Protein AF-A0A2K2CIY9-F1 (afdb_monomer_lite)

InterPro domains:
  IPR001648 Small ribosomal subunit protein bS18 [MF_00270] (1-62)
  IPR001648 Small ribosomal subunit protein bS18 [PF01084] (8-57)
  IPR001648 Small ribosomal subunit protein bS18 [PR00974] (17-27)
  IPR001648 Small ribosomal subunit protein bS18 [PR00974] (27-34)
  IPR001648 Small ribosomal subunit protein bS18 [PR00974] (35-49)
  IPR001648 Small ribosomal subunit protein bS18 [PR00974] (49-59)
  IPR001648 Small ribosomal subunit protein bS18 [PTHR13479] (9-72)
  IPR001648 Small ribosomal subunit protein bS18 [TIGR00165] (8-59)
  IPR018275 Small ribosomal subunit protein bS18, conserved site [PS00057] (10-33)
  IPR036870 Small ribosomal subunit protein bS18 superfamily [G3DSA:4.10.640.10] (3-67)
  IPR036870 Small ribosomal subunit protein bS18 superfamily [SSF46911] (8-61)

Structure (mmCIF, N/CA/C/O backbone):
data_AF-A0A2K2CIY9-F1
#
_entry.id   AF-A0A2K2CIY9-F1
#
loop_
_atom_site.group_PDB
_atom_site.id
_atom_site.type_symbol
_atom_site.label_atom_id
_atom_site.label_alt_id
_atom_site.label_comp_id
_atom_site.label_asym_id
_atom_site.label_entity_id
_atom_site.label_seq_id
_atom_site.pdbx_PDB_ins_code
_atom_site.Cartn_x
_atom_site.Cartn_y
_atom_site.Cartn_z
_atom_site.occupancy
_atom_site.B_iso_or_equiv
_atom_site.auth_seq_id
_atom_site.auth_comp_id
_atom_site.auth_asym_id
_atom_site.auth_atom_id
_atom_site.pdbx_PDB_model_num
ATOM 1 N N . ARG A 1 1 ? 14.175 2.327 2.720 1.00 65.75 1 ARG A N 1
ATOM 2 C CA . ARG A 1 1 ? 13.095 2.685 1.760 1.00 65.75 1 ARG A CA 1
ATOM 3 C C . ARG A 1 1 ? 12.953 1.541 0.766 1.00 65.75 1 ARG A C 1
ATOM 5 O O . ARG A 1 1 ? 13.970 1.201 0.169 1.00 65.75 1 ARG A O 1
ATOM 12 N N . PRO A 1 2 ? 11.768 0.936 0.618 1.00 76.81 2 PRO A N 1
ATOM 13 C CA . PRO A 1 2 ? 11.583 -0.208 -0.268 1.00 76.81 2 PRO A CA 1
ATOM 14 C C . PRO A 1 2 ? 11.758 0.202 -1.734 1.00 76.81 2 PRO A C 1
ATOM 16 O O . PRO A 1 2 ? 11.223 1.222 -2.163 1.00 76.81 2 PRO A O 1
ATOM 19 N N . ARG A 1 3 ? 12.534 -0.581 -2.486 1.00 81.31 3 ARG A N 1
ATOM 20 C CA . ARG A 1 3 ? 12.711 -0.450 -3.938 1.00 81.31 3 ARG A CA 1
ATOM 21 C C . ARG A 1 3 ? 12.189 -1.724 -4.594 1.00 81.31 3 ARG A C 1
ATOM 23 O O . ARG A 1 3 ? 12.280 -2.786 -3.989 1.00 81.31 3 ARG A O 1
ATOM 30 N N . ILE A 1 4 ? 11.632 -1.586 -5.793 1.00 86.19 4 ILE A N 1
ATOM 31 C CA . ILE A 1 4 ? 11.125 -2.703 -6.597 1.00 86.19 4 ILE A CA 1
ATOM 32 C C . ILE A 1 4 ? 12.106 -2.900 -7.742 1.00 86.19 4 ILE A C 1
ATOM 34 O O . ILE A 1 4 ? 12.314 -1.972 -8.530 1.00 86.19 4 ILE A O 1
ATOM 38 N N . GLY A 1 5 ? 12.732 -4.070 -7.792 1.00 85.88 5 GLY A N 1
ATOM 39 C CA . GLY A 1 5 ? 13.624 -4.468 -8.870 1.00 85.88 5 GLY A CA 1
ATOM 40 C C . GLY A 1 5 ? 12.859 -4.927 -10.120 1.00 85.88 5 GLY A C 1
ATOM 41 O O . GLY A 1 5 ? 11.668 -5.224 -10.049 1.00 85.88 5 GLY A O 1
ATOM 42 N N . PRO A 1 6 ? 13.530 -5.022 -11.278 1.00 77.88 6 PRO A N 1
ATOM 43 C CA . PRO A 1 6 ? 12.919 -5.491 -12.526 1.00 77.88 6 PRO A CA 1
ATOM 44 C C . PRO A 1 6 ? 12.438 -6.956 -12.479 1.00 77.88 6 PRO A C 1
ATOM 46 O O . PRO A 1 6 ? 11.584 -7.327 -13.276 1.00 77.88 6 PRO A O 1
ATOM 49 N N . GLY A 1 7 ? 12.938 -7.770 -11.541 1.00 83.19 7 GLY A N 1
ATOM 50 C CA . GLY A 1 7 ? 12.479 -9.148 -11.308 1.00 83.19 7 GLY A CA 1
ATOM 51 C C . GLY A 1 7 ? 11.370 -9.288 -10.259 1.00 83.19 7 GLY A C 1
ATOM 52 O O . GLY A 1 7 ? 10.846 -10.382 -10.060 1.00 83.19 7 GLY A O 1
ATOM 53 N N . ASP A 1 8 ? 10.995 -8.202 -9.581 1.00 86.81 8 ASP A N 1
ATOM 54 C CA . ASP A 1 8 ? 9.990 -8.256 -8.525 1.00 86.81 8 ASP A CA 1
ATOM 55 C C . ASP A 1 8 ? 8.580 -8.258 -9.121 1.00 86.81 8 ASP A C 1
ATOM 57 O O . ASP A 1 8 ? 8.102 -7.267 -9.683 1.00 86.81 8 ASP A O 1
ATOM 61 N N . ARG A 1 9 ? 7.871 -9.376 -8.952 1.00 87.94 9 ARG A N 1
ATOM 62 C CA . ARG A 1 9 ? 6.482 -9.504 -9.397 1.00 87.94 9 ARG A CA 1
ATOM 63 C C . ARG A 1 9 ? 5.534 -8.848 -8.387 1.00 87.94 9 ARG A C 1
ATOM 65 O O . ARG A 1 9 ? 5.445 -9.276 -7.232 1.00 87.94 9 ARG A O 1
ATOM 72 N N . ILE A 1 10 ? 4.834 -7.799 -8.823 1.00 91.81 10 ILE A N 1
ATOM 73 C CA . ILE A 1 10 ? 3.862 -7.053 -8.010 1.00 91.81 10 ILE A CA 1
ATOM 74 C C . ILE A 1 10 ? 2.492 -7.741 -8.101 1.00 91.81 10 ILE A C 1
ATOM 76 O O . ILE A 1 10 ? 1.640 -7.332 -8.886 1.00 91.81 10 ILE A O 1
ATOM 80 N N . ASP A 1 11 ? 2.291 -8.763 -7.270 1.00 93.56 11 ASP A N 1
ATOM 81 C CA . ASP A 1 11 ? 1.044 -9.531 -7.169 1.00 93.56 11 ASP A CA 1
ATOM 82 C C . ASP A 1 11 ? 0.518 -9.532 -5.728 1.00 93.56 11 ASP A C 1
ATOM 84 O O . ASP A 1 11 ? 1.302 -9.510 -4.778 1.00 93.56 11 ASP A O 1
ATOM 88 N N . TYR A 1 12 ? -0.800 -9.688 -5.555 1.00 94.81 12 TYR A N 1
ATOM 89 C CA . TYR A 1 12 ? -1.460 -9.832 -4.245 1.00 94.81 12 TYR A CA 1
ATOM 90 C C . TYR A 1 12 ? -0.971 -11.035 -3.424 1.00 94.81 12 TYR A C 1
ATOM 92 O O . TYR A 1 12 ? -1.208 -11.098 -2.226 1.00 94.81 12 TYR A O 1
ATOM 100 N N . ARG A 1 13 ? -0.292 -11.994 -4.060 1.00 92.81 13 ARG A N 1
ATOM 101 C CA . ARG A 1 13 ? 0.289 -13.179 -3.413 1.00 92.81 13 ARG A CA 1
ATOM 102 C C . ARG A 1 13 ? 1.614 -12.871 -2.711 1.00 92.81 13 ARG A C 1
ATOM 104 O O . ARG A 1 13 ? 2.000 -13.572 -1.783 1.00 92.81 13 ARG A O 1
ATOM 111 N N . ASN A 1 14 ? 2.320 -11.822 -3.137 1.00 93.38 14 ASN A N 1
ATOM 112 C CA . ASN A 1 14 ? 3.627 -11.472 -2.590 1.00 93.38 14 ASN A CA 1
ATOM 113 C C . ASN A 1 14 ? 3.483 -10.540 -1.374 1.00 93.38 14 ASN A C 1
ATOM 115 O O . ASN A 1 14 ? 3.677 -9.324 -1.462 1.00 93.38 14 ASN A O 1
ATOM 119 N N . MET A 1 15 ? 3.144 -11.124 -0.223 1.00 92.06 15 MET A N 1
ATOM 120 C CA . MET A 1 15 ? 2.931 -10.383 1.028 1.00 92.06 15 MET A CA 1
ATOM 121 C C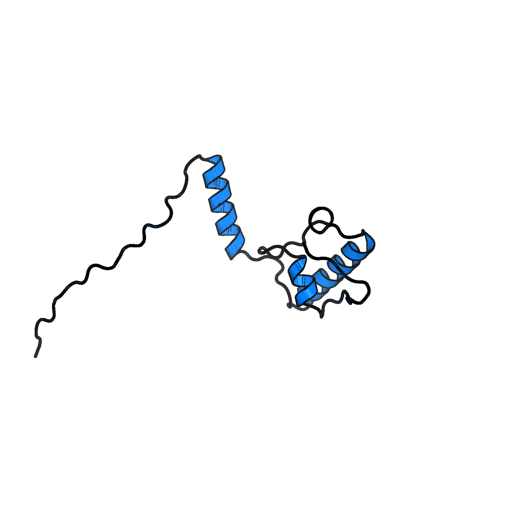 . MET A 1 15 ? 4.181 -9.654 1.516 1.00 92.06 15 MET A C 1
ATOM 123 O O . MET A 1 15 ? 4.081 -8.516 1.968 1.00 92.06 15 MET A O 1
ATOM 127 N N . SER A 1 16 ? 5.365 -10.248 1.352 1.00 91.12 16 SER A N 1
ATOM 128 C CA . SER A 1 16 ? 6.634 -9.606 1.723 1.00 91.12 16 SER A CA 1
ATOM 129 C C . SER A 1 16 ? 6.845 -8.289 0.970 1.00 91.12 16 SER A C 1
ATOM 131 O O . SER A 1 16 ? 7.248 -7.273 1.541 1.00 91.12 16 SER A O 1
ATOM 133 N N . LEU A 1 17 ? 6.516 -8.256 -0.324 1.00 92.75 17 LEU A N 1
ATOM 134 C CA . LEU A 1 17 ? 6.581 -7.027 -1.105 1.00 92.75 17 LEU A CA 1
ATOM 135 C C . LEU A 1 17 ? 5.516 -6.025 -0.681 1.00 92.75 17 LEU A C 1
ATOM 137 O O . LEU A 1 17 ? 5.851 -4.871 -0.429 1.00 92.75 17 LEU A O 1
ATOM 141 N N . ILE A 1 18 ? 4.269 -6.461 -0.558 1.00 93.56 18 ILE A N 1
ATOM 142 C CA . ILE A 1 18 ? 3.146 -5.570 -0.276 1.00 93.56 18 ILE A CA 1
ATOM 143 C C . ILE A 1 18 ? 3.235 -4.939 1.121 1.00 93.56 18 ILE A C 1
ATOM 145 O O . ILE A 1 18 ? 2.999 -3.735 1.256 1.00 93.56 18 ILE A O 1
ATOM 149 N N . ASN A 1 19 ? 3.646 -5.704 2.136 1.00 92.81 19 ASN A N 1
ATOM 150 C CA . ASN A 1 19 ? 3.754 -5.231 3.518 1.00 92.81 19 ASN A CA 1
ATOM 151 C C . ASN A 1 19 ? 4.720 -4.050 3.674 1.00 92.81 19 ASN A C 1
ATOM 153 O O . ASN A 1 19 ? 4.549 -3.212 4.552 1.00 92.81 19 ASN A O 1
ATOM 157 N N . ARG A 1 20 ? 5.705 -3.923 2.779 1.00 93.00 20 ARG A N 1
ATOM 158 C CA . ARG A 1 20 ? 6.650 -2.797 2.783 1.00 93.00 20 ARG A CA 1
ATOM 159 C C . ARG A 1 20 ? 6.020 -1.470 2.342 1.00 93.00 20 ARG A C 1
ATOM 161 O O . ARG A 1 20 ? 6.604 -0.418 2.589 1.00 93.00 20 ARG A O 1
ATOM 168 N N . PHE A 1 21 ? 4.863 -1.504 1.677 1.00 94.38 21 PHE A N 1
ATOM 169 C CA . PHE A 1 21 ? 4.184 -0.328 1.116 1.00 94.38 21 PHE A CA 1
ATOM 170 C C . PHE A 1 21 ? 2.902 0.062 1.864 1.00 94.38 21 PHE A C 1
ATOM 172 O O . PHE A 1 21 ? 2.198 0.986 1.438 1.00 94.38 21 PHE A O 1
ATOM 179 N N . ILE A 1 22 ? 2.607 -0.609 2.976 1.00 94.25 22 ILE A N 1
ATOM 180 C CA . ILE A 1 22 ? 1.529 -0.254 3.897 1.00 94.25 22 ILE A CA 1
ATOM 181 C C . ILE A 1 22 ? 2.112 0.323 5.186 1.00 94.25 22 ILE A C 1
ATOM 183 O O . ILE A 1 22 ? 3.250 0.050 5.559 1.00 94.25 22 ILE A O 1
ATOM 187 N N . SER A 1 23 ? 1.334 1.162 5.851 1.00 91.94 23 SER A N 1
ATOM 188 C CA . SER A 1 23 ? 1.641 1.631 7.192 1.00 91.94 23 SER A CA 1
ATOM 189 C C . SER A 1 23 ? 1.244 0.581 8.230 1.00 91.94 23 SER A C 1
ATOM 191 O O . SER A 1 23 ? 0.464 -0.328 7.951 1.00 91.94 23 SER A O 1
ATOM 193 N N . GLU A 1 24 ? 1.713 0.753 9.461 1.00 88.38 24 GLU A N 1
ATOM 194 C CA . GLU A 1 24 ? 1.347 -0.098 10.599 1.00 88.38 24 GLU A CA 1
ATOM 195 C C . GLU A 1 24 ? -0.167 -0.079 10.904 1.00 88.38 24 GLU A C 1
ATOM 197 O O . GLU A 1 24 ? -0.746 -1.057 11.378 1.00 88.38 24 GLU A O 1
ATOM 202 N N . GLN A 1 25 ? -0.852 1.016 10.559 1.00 88.75 25 GLN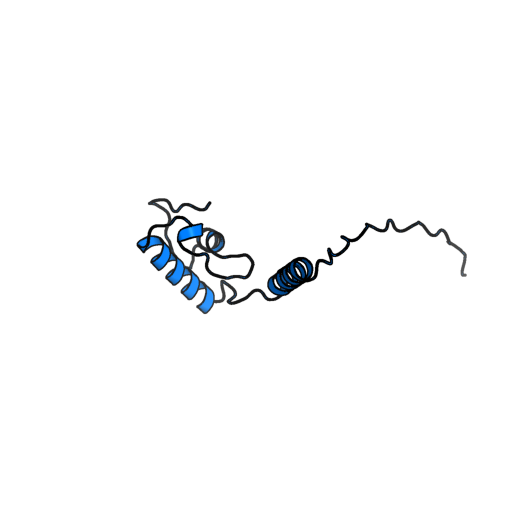 A N 1
ATOM 203 C CA . GLN A 1 25 ? -2.313 1.132 10.649 1.00 88.75 25 GLN A CA 1
ATOM 204 C C . GLN A 1 25 ? -3.048 0.383 9.519 1.00 88.75 25 GLN A C 1
ATOM 206 O O . GLN A 1 25 ? -4.277 0.384 9.472 1.00 88.75 25 GLN A O 1
ATOM 211 N N . GLY A 1 26 ? -2.307 -0.202 8.576 1.00 89.88 26 GLY A N 1
ATOM 212 C CA . GLY A 1 26 ? -2.836 -0.851 7.384 1.00 89.88 26 GLY A CA 1
ATOM 213 C C . GLY A 1 26 ? -3.159 0.114 6.243 1.00 89.88 26 GLY A C 1
ATOM 214 O O . GLY A 1 26 ? -3.759 -0.312 5.261 1.00 89.88 26 GLY A O 1
ATOM 215 N N . LYS A 1 27 ? -2.785 1.403 6.312 1.00 92.19 27 LYS A N 1
ATOM 216 C CA . LYS A 1 27 ? -3.057 2.395 5.247 1.00 92.19 27 LYS A CA 1
ATOM 217 C C . LYS A 1 27 ? -2.023 2.286 4.122 1.00 92.19 27 LYS A C 1
ATOM 219 O O . LYS A 1 27 ? -0.860 1.996 4.367 1.00 92.19 27 LYS A O 1
ATOM 224 N N . ILE A 1 28 ? -2.425 2.551 2.878 1.00 95.38 28 ILE A N 1
ATOM 225 C CA . ILE A 1 28 ? -1.495 2.526 1.735 1.00 95.38 28 ILE A CA 1
ATOM 226 C C . ILE A 1 28 ? -0.597 3.764 1.789 1.00 95.38 28 ILE A C 1
ATOM 228 O O . ILE A 1 28 ? -1.098 4.890 1.835 1.00 95.38 28 ILE A O 1
ATOM 232 N N . LEU A 1 29 ? 0.723 3.570 1.751 1.00 94.62 29 LEU A N 1
ATOM 233 C CA . LEU A 1 29 ? 1.677 4.676 1.732 1.00 94.62 29 LEU A CA 1
ATOM 234 C C . LEU A 1 29 ? 1.654 5.404 0.382 1.00 94.62 29 LEU A C 1
ATOM 236 O O . LEU A 1 29 ? 1.517 4.804 -0.690 1.00 94.62 29 LEU A O 1
ATOM 240 N N . SER A 1 30 ? 1.819 6.727 0.430 1.00 95.56 30 SER A N 1
ATOM 241 C CA . SER A 1 30 ? 1.810 7.552 -0.775 1.00 95.56 30 SER A CA 1
ATOM 242 C C . SER A 1 30 ? 3.059 7.329 -1.634 1.00 95.56 30 SER A C 1
ATOM 244 O O . SER A 1 30 ? 4.155 7.037 -1.144 1.00 95.56 30 SER A O 1
ATOM 246 N N . ARG A 1 31 ? 2.923 7.575 -2.942 1.00 94.94 31 ARG A N 1
ATOM 247 C CA . ARG A 1 31 ? 4.031 7.472 -3.905 1.00 94.94 31 ARG A CA 1
ATOM 248 C C . ARG A 1 31 ? 5.250 8.314 -3.512 1.00 94.94 31 ARG A C 1
ATOM 250 O O . ARG A 1 31 ? 6.377 7.893 -3.751 1.00 94.94 31 ARG A O 1
ATOM 257 N N . ARG A 1 32 ? 5.039 9.497 -2.915 1.00 93.31 32 ARG A N 1
ATOM 258 C CA . ARG A 1 32 ? 6.120 10.425 -2.519 1.00 93.31 32 ARG A CA 1
ATOM 259 C C . ARG A 1 32 ? 7.009 9.828 -1.423 1.00 93.31 32 ARG A C 1
ATOM 261 O O . ARG A 1 32 ? 8.223 10.017 -1.445 1.00 93.31 32 ARG A O 1
ATOM 268 N N . ILE A 1 33 ? 6.407 9.074 -0.502 1.00 92.44 33 ILE A N 1
ATOM 269 C CA . ILE A 1 33 ? 7.112 8.386 0.585 1.00 92.44 33 ILE A CA 1
ATOM 270 C C . ILE A 1 33 ? 7.910 7.209 0.012 1.00 92.44 33 ILE A C 1
ATOM 272 O O . ILE A 1 33 ? 9.123 7.110 0.229 1.00 92.44 33 ILE A O 1
ATOM 276 N N . ASN A 1 34 ? 7.241 6.384 -0.798 1.00 90.88 34 ASN A N 1
ATOM 277 C CA . ASN A 1 34 ? 7.811 5.162 -1.367 1.00 90.88 34 ASN A CA 1
ATOM 278 C C . ASN A 1 34 ? 8.837 5.422 -2.485 1.00 90.88 34 ASN A C 1
ATOM 280 O O . ASN A 1 34 ? 9.654 4.553 -2.765 1.00 90.88 34 ASN A O 1
ATOM 284 N N . ARG A 1 35 ? 8.825 6.613 -3.106 1.00 90.94 35 ARG A N 1
ATOM 285 C CA . ARG A 1 35 ? 9.662 6.991 -4.266 1.00 90.94 35 ARG A CA 1
ATOM 286 C C . ARG A 1 35 ? 9.561 6.000 -5.430 1.00 90.94 35 ARG A C 1
ATOM 288 O O . ARG A 1 35 ? 10.558 5.610 -6.026 1.00 90.94 35 ARG A O 1
ATOM 295 N N . LEU A 1 36 ? 8.329 5.619 -5.752 1.00 92.50 36 LEU A N 1
ATOM 296 C CA . LEU A 1 36 ? 8.016 4.733 -6.869 1.00 92.50 36 LEU A CA 1
ATOM 297 C C . LEU A 1 36 ? 7.619 5.515 -8.121 1.00 92.50 36 LEU A C 1
ATOM 299 O O . LEU A 1 36 ? 7.136 6.654 -8.047 1.00 92.50 36 LEU A O 1
ATOM 303 N N . THR A 1 37 ? 7.744 4.861 -9.275 1.00 93.75 37 THR A N 1
ATOM 304 C CA . THR A 1 37 ? 7.120 5.348 -10.510 1.00 93.75 37 THR A CA 1
ATOM 305 C C . THR A 1 37 ? 5.593 5.297 -10.393 1.00 93.75 37 THR A C 1
ATOM 307 O O . THR A 1 37 ? 5.025 4.558 -9.581 1.00 93.75 37 THR A O 1
ATOM 310 N N . LEU A 1 38 ? 4.889 6.080 -11.215 1.00 94.88 38 LEU A N 1
ATOM 311 C CA . LEU A 1 38 ? 3.423 6.082 -11.214 1.00 94.88 38 LEU A CA 1
ATOM 312 C C . LEU A 1 38 ? 2.850 4.703 -11.580 1.00 94.88 38 LEU A C 1
ATOM 314 O O . LEU A 1 38 ? 1.891 4.255 -10.952 1.00 94.88 38 LEU A O 1
ATOM 318 N N . LYS A 1 39 ? 3.468 4.015 -12.550 1.00 93.69 39 LYS A N 1
ATOM 319 C CA . LYS A 1 39 ? 3.077 2.665 -12.980 1.00 93.69 39 LYS A CA 1
ATOM 320 C C . LYS A 1 39 ? 3.198 1.662 -11.832 1.00 93.69 39 LYS A C 1
ATOM 322 O O . LYS A 1 39 ? 2.230 0.975 -11.527 1.00 93.69 39 LYS A O 1
ATOM 327 N N . GLN A 1 40 ? 4.339 1.643 -11.142 1.00 94.12 40 GLN A N 1
ATOM 328 C CA . GLN A 1 40 ? 4.554 0.766 -9.986 1.00 94.12 40 GLN A CA 1
ATOM 329 C C . GLN A 1 40 ? 3.553 1.040 -8.859 1.00 94.12 40 GLN A C 1
ATOM 331 O O . GLN A 1 40 ? 2.967 0.104 -8.324 1.00 94.12 40 GLN A O 1
ATOM 336 N N . GLN A 1 41 ? 3.291 2.312 -8.533 1.00 95.88 41 GLN A N 1
ATOM 337 C CA . GLN A 1 41 ? 2.315 2.655 -7.496 1.00 95.88 41 GLN A CA 1
ATOM 338 C C . GLN A 1 41 ? 0.902 2.158 -7.845 1.00 95.88 41 GLN A C 1
ATOM 340 O O . GLN A 1 41 ? 0.199 1.663 -6.962 1.00 95.88 41 GLN A O 1
ATOM 345 N N . ARG A 1 42 ? 0.473 2.281 -9.112 1.00 96.12 42 ARG A N 1
ATOM 346 C CA . ARG A 1 42 ? -0.832 1.771 -9.571 1.00 96.12 42 ARG A CA 1
ATOM 347 C C . ARG A 1 42 ? -0.930 0.256 -9.391 1.00 96.12 42 ARG A C 1
ATOM 349 O O . ARG A 1 42 ? -1.914 -0.212 -8.826 1.00 96.12 42 ARG A O 1
ATOM 356 N N . LEU A 1 43 ? 0.111 -0.479 -9.789 1.00 95.38 43 LEU A N 1
ATOM 357 C CA . LEU A 1 43 ? 0.174 -1.936 -9.635 1.00 95.38 43 LEU A CA 1
ATOM 358 C C . LEU A 1 43 ? 0.127 -2.357 -8.161 1.00 95.38 43 LEU A C 1
ATOM 360 O O . LEU A 1 43 ? -0.674 -3.210 -7.794 1.00 95.38 43 LEU A O 1
ATOM 364 N N . ILE A 1 44 ? 0.898 -1.699 -7.291 1.00 95.62 44 ILE A N 1
ATOM 365 C CA . ILE A 1 44 ? 0.880 -1.976 -5.844 1.00 95.62 44 ILE A CA 1
ATOM 366 C C . ILE A 1 44 ? -0.489 -1.693 -5.240 1.00 95.62 44 ILE A C 1
ATOM 368 O O . ILE A 1 44 ? -0.986 -2.473 -4.436 1.00 95.62 44 ILE A O 1
ATOM 372 N N . THR A 1 45 ? -1.113 -0.581 -5.627 1.00 96.62 45 THR A N 1
ATOM 373 C CA . THR A 1 45 ? -2.434 -0.213 -5.107 1.00 96.62 45 THR A CA 1
ATOM 374 C C . THR A 1 45 ? -3.476 -1.260 -5.495 1.00 96.62 45 THR A C 1
ATOM 376 O O . THR A 1 45 ? -4.315 -1.612 -4.669 1.00 96.62 45 THR A O 1
ATOM 379 N N . LEU A 1 46 ? -3.414 -1.781 -6.725 1.00 97.12 46 LEU A N 1
ATOM 380 C CA . LEU A 1 46 ? -4.285 -2.863 -7.177 1.00 97.12 46 LEU A CA 1
ATOM 381 C C . LEU A 1 46 ? -4.034 -4.153 -6.382 1.00 97.12 46 LEU A C 1
ATOM 383 O O . LEU A 1 46 ? -4.980 -4.724 -5.844 1.00 97.12 46 LEU A O 1
ATOM 387 N N . ALA A 1 47 ? -2.770 -4.550 -6.233 1.00 96.69 47 ALA A N 1
ATOM 388 C CA . ALA A 1 47 ? -2.383 -5.750 -5.499 1.00 96.69 47 ALA A CA 1
ATOM 389 C C . ALA A 1 47 ? -2.787 -5.691 -4.012 1.00 96.69 47 ALA A C 1
ATOM 391 O O . ALA A 1 47 ? -3.313 -6.664 -3.478 1.00 96.69 47 ALA A O 1
ATOM 392 N N . ILE A 1 48 ? -2.628 -4.536 -3.350 1.00 96.38 48 ILE A N 1
ATOM 393 C CA . ILE A 1 48 ? -3.091 -4.324 -1.967 1.00 96.38 48 ILE A CA 1
ATOM 394 C C . ILE A 1 48 ? -4.612 -4.445 -1.871 1.00 96.38 48 ILE A C 1
ATOM 396 O O . ILE A 1 48 ? -5.124 -5.065 -0.942 1.00 96.38 48 ILE A O 1
ATOM 400 N N . LYS A 1 49 ? -5.354 -3.843 -2.807 1.00 96.69 49 LYS A N 1
ATOM 401 C CA . LYS A 1 49 ? -6.821 -3.915 -2.801 1.00 96.69 49 LYS A CA 1
ATOM 402 C C . LYS A 1 49 ? -7.308 -5.353 -2.965 1.00 96.69 49 LYS A C 1
ATOM 404 O O . LYS A 1 49 ? -8.180 -5.771 -2.214 1.00 96.69 49 LYS A O 1
ATOM 409 N N . GLN A 1 50 ? -6.707 -6.111 -3.879 1.00 97.00 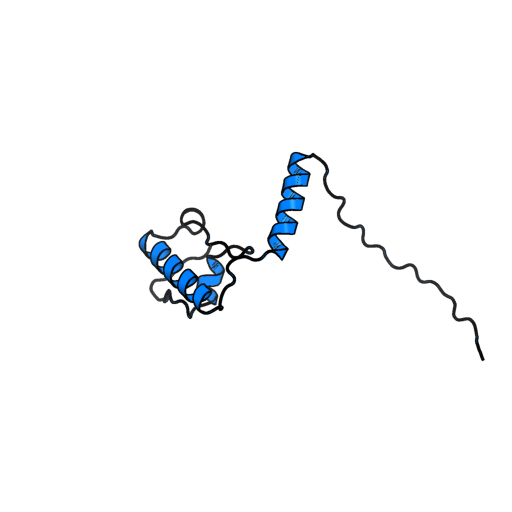50 GLN A N 1
ATOM 410 C CA . GLN A 1 50 ? -6.984 -7.539 -4.046 1.00 97.00 50 GLN A CA 1
ATOM 411 C C . GLN A 1 50 ? -6.676 -8.324 -2.765 1.00 97.00 50 GLN A C 1
ATOM 413 O O . GLN A 1 50 ? -7.528 -9.064 -2.287 1.00 97.00 50 GLN A O 1
ATOM 418 N N . ALA A 1 51 ? -5.507 -8.102 -2.157 1.00 96.56 51 ALA A N 1
ATOM 419 C CA . ALA A 1 51 ? -5.123 -8.758 -0.908 1.00 96.56 51 ALA A CA 1
ATOM 420 C C . ALA A 1 51 ? -6.094 -8.464 0.251 1.00 96.56 51 ALA A C 1
ATOM 422 O O . ALA A 1 51 ? -6.365 -9.347 1.056 1.00 96.56 51 ALA A O 1
ATOM 423 N N . ARG A 1 52 ? -6.658 -7.252 0.321 1.00 95.88 52 ARG A N 1
ATOM 424 C CA . ARG A 1 52 ? -7.681 -6.897 1.319 1.00 95.88 52 ARG A CA 1
ATOM 425 C C . ARG A 1 52 ? -9.019 -7.593 1.085 1.00 95.88 52 ARG A C 1
ATOM 427 O O . ARG A 1 52 ? -9.641 -8.025 2.044 1.00 95.88 52 ARG A O 1
ATOM 434 N N . ILE A 1 53 ? -9.455 -7.709 -0.171 1.00 96.81 53 ILE A N 1
ATOM 435 C CA . ILE A 1 53 ? -10.689 -8.435 -0.523 1.00 96.81 53 ILE A CA 1
ATOM 436 C C . ILE A 1 53 ? -10.555 -9.920 -0.164 1.00 96.81 53 ILE A C 1
ATOM 438 O O . ILE A 1 53 ? -11.500 -10.522 0.326 1.00 96.81 53 ILE A O 1
ATOM 442 N N . LEU A 1 54 ? -9.364 -10.488 -0.363 1.00 95.81 54 LEU A N 1
ATOM 443 C CA . LEU A 1 54 ? -9.036 -11.872 -0.012 1.00 95.81 54 LEU A CA 1
ATOM 444 C C . LEU A 1 54 ? -8.677 -12.066 1.472 1.00 95.81 54 LEU A C 1
ATOM 446 O O . LEU A 1 54 ? -8.189 -13.128 1.845 1.00 95.81 54 LEU A O 1
ATOM 450 N N . SER A 1 55 ? -8.876 -11.050 2.316 1.00 92.88 55 SER A N 1
ATOM 451 C CA . SER A 1 55 ? -8.592 -11.088 3.758 1.00 92.88 55 SER A CA 1
ATOM 452 C C . SER A 1 55 ? -7.129 -11.355 4.145 1.00 92.88 55 SER A C 1
ATOM 454 O O . SER A 1 55 ? -6.845 -11.634 5.307 1.00 92.88 55 SER A O 1
ATOM 456 N N . PHE A 1 56 ? -6.172 -11.212 3.222 1.00 93.00 56 PHE A N 1
ATOM 457 C CA . PHE A 1 56 ? -4.741 -11.281 3.546 1.00 93.00 56 PHE A CA 1
ATOM 458 C C . PHE A 1 56 ? -4.243 -10.035 4.283 1.00 93.00 56 PHE A C 1
ATOM 460 O O . PHE A 1 56 ? -3.250 -10.096 5.004 1.00 93.00 56 PHE A O 1
ATOM 467 N N . LEU A 1 57 ? -4.912 -8.895 4.088 1.00 91.88 57 LEU A N 1
ATOM 468 C CA . LEU A 1 57 ? -4.572 -7.631 4.734 1.00 91.88 57 LEU A CA 1
ATOM 469 C C . LEU A 1 57 ? -5.799 -6.975 5.365 1.00 91.88 57 LEU A C 1
ATOM 471 O O . LEU A 1 57 ? -6.848 -6.905 4.723 1.00 91.88 57 LEU A O 1
ATOM 475 N N . PRO A 1 58 ? -5.660 -6.397 6.569 1.00 91.56 58 PRO A N 1
ATOM 476 C CA . PRO A 1 58 ? -6.736 -5.649 7.196 1.00 91.56 58 PRO A CA 1
ATOM 477 C C . PRO A 1 58 ? -6.971 -4.305 6.490 1.00 91.56 58 PRO A C 1
ATOM 479 O O . PRO A 1 58 ? -6.058 -3.671 5.947 1.00 91.56 58 PRO A O 1
ATOM 482 N N . PHE A 1 59 ? -8.219 -3.832 6.530 1.00 90.25 59 PHE A N 1
ATOM 483 C CA . PHE A 1 59 ? -8.580 -2.494 6.050 1.00 90.25 59 PHE A CA 1
ATOM 484 C C . PHE A 1 59 ? -8.133 -1.388 7.017 1.00 90.25 59 PHE A C 1
ATOM 486 O O . PHE A 1 59 ? -7.748 -0.304 6.570 1.00 90.25 59 PHE A O 1
ATOM 493 N N . ARG A 1 60 ? -8.177 -1.665 8.327 1.00 85.12 60 ARG A N 1
ATOM 494 C CA . ARG A 1 60 ? -7.785 -0.760 9.416 1.00 85.12 60 ARG A CA 1
ATOM 495 C C . ARG A 1 60 ? -7.305 -1.564 10.620 1.00 85.12 60 ARG A C 1
ATOM 497 O O . ARG A 1 60 ? -7.973 -2.513 11.017 1.00 85.12 60 ARG A O 1
ATOM 504 N N . ASN A 1 61 ? -6.201 -1.131 11.223 1.00 84.19 61 ASN A N 1
ATOM 505 C CA . ASN A 1 61 ? -5.715 -1.656 12.500 1.00 84.19 61 ASN A CA 1
ATOM 506 C C . ASN A 1 61 ? -6.041 -0.661 13.620 1.00 84.19 61 ASN A C 1
ATOM 508 O O . ASN A 1 61 ? -5.322 0.320 13.810 1.00 84.19 61 ASN A O 1
ATOM 512 N N . TYR A 1 62 ? -7.133 -0.906 14.346 1.00 77.50 62 TYR A N 1
ATOM 513 C CA . TYR A 1 62 ? -7.663 0.010 15.366 1.00 77.50 62 TYR A CA 1
ATOM 514 C C . TYR A 1 62 ? -6.783 0.127 16.621 1.00 77.50 62 TYR A C 1
ATOM 516 O O . TYR A 1 62 ? -6.736 1.192 17.234 1.00 77.50 62 TYR A O 1
ATOM 524 N N . GLU A 1 63 ? -6.042 -0.923 16.980 1.00 73.62 63 GLU A N 1
ATOM 525 C CA . GLU A 1 63 ? -5.176 -0.918 18.170 1.00 73.62 63 GLU A CA 1
ATOM 526 C C . GLU A 1 63 ? -4.054 0.121 18.065 1.00 73.62 63 GLU A C 1
ATOM 528 O O . GLU A 1 63 ? -3.797 0.881 19.001 1.00 73.62 63 GLU A O 1
ATOM 533 N N . ASN A 1 64 ? -3.468 0.249 16.875 1.00 68.44 64 ASN A N 1
ATOM 534 C CA . ASN A 1 64 ? -2.402 1.213 16.628 1.00 68.44 64 ASN A CA 1
ATOM 535 C C . ASN A 1 64 ? -2.953 2.645 16.553 1.00 68.44 64 ASN A C 1
ATOM 537 O O . ASN A 1 64 ? -2.284 3.590 16.960 1.00 68.44 64 ASN A O 1
ATOM 541 N N . GLU A 1 65 ? -4.196 2.838 16.098 1.00 66.94 65 GLU A N 1
ATOM 542 C CA . GLU A 1 65 ? -4.816 4.168 16.022 1.00 66.94 65 GLU A CA 1
ATOM 543 C C . GLU A 1 65 ? -4.975 4.833 17.398 1.00 66.94 65 GLU A C 1
ATOM 545 O O . GLU A 1 65 ? -4.726 6.035 17.513 1.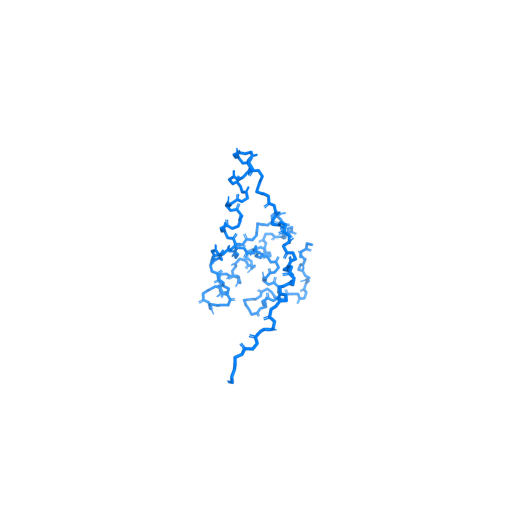00 66.94 65 GLU A O 1
ATOM 550 N N . LYS A 1 66 ? -5.317 4.069 18.446 1.00 64.19 66 LYS A N 1
ATOM 551 C CA . LYS A 1 66 ? -5.469 4.597 19.817 1.00 64.19 66 LYS A CA 1
ATOM 552 C C . LYS A 1 66 ? -4.158 5.171 20.359 1.00 64.19 66 LYS A C 1
ATOM 554 O O . LYS A 1 66 ? -4.155 6.228 20.989 1.00 64.19 66 LYS A O 1
ATOM 559 N N . GLN A 1 67 ? -3.037 4.510 20.070 1.00 62.84 67 GLN A N 1
ATOM 560 C CA . GLN A 1 67 ? -1.715 4.935 20.532 1.00 62.84 67 GLN A CA 1
ATOM 561 C C . GLN A 1 67 ? -1.267 6.244 19.865 1.00 62.84 67 GLN A C 1
ATOM 563 O O . GLN A 1 67 ? -0.760 7.136 20.545 1.00 62.84 67 GLN A O 1
ATOM 568 N N . PHE A 1 68 ? -1.510 6.408 18.559 1.00 63.47 68 PHE A N 1
ATOM 569 C CA . PHE A 1 68 ? -1.196 7.657 17.853 1.00 63.47 68 PHE A CA 1
ATOM 570 C C . PHE A 1 68 ? -2.120 8.814 18.256 1.00 63.47 68 PHE A C 1
ATOM 572 O O . PHE A 1 68 ? -1.648 9.943 18.385 1.00 63.47 68 PHE A O 1
ATOM 579 N N . GLN A 1 69 ? -3.411 8.552 18.497 1.00 62.53 69 GLN A N 1
ATOM 580 C CA . GLN A 1 69 ? -4.344 9.575 18.986 1.00 62.53 69 GLN A CA 1
ATOM 581 C C . GLN A 1 69 ? -3.907 10.105 20.354 1.00 62.53 69 GLN A C 1
ATOM 583 O O . GLN A 1 69 ? -3.755 11.316 20.512 1.00 62.53 69 GLN A O 1
ATOM 588 N N . ALA A 1 70 ? -3.590 9.216 21.300 1.00 63.69 70 ALA A N 1
ATOM 589 C CA . ALA A 1 70 ? -3.083 9.604 22.615 1.00 63.69 70 ALA A CA 1
ATOM 590 C C . ALA A 1 70 ? -1.801 10.458 22.524 1.00 63.69 70 ALA A C 1
ATOM 592 O O . ALA A 1 70 ? -1.676 11.466 23.221 1.00 63.69 70 ALA A O 1
ATOM 593 N N . GLN A 1 71 ? -0.878 10.113 21.616 1.00 62.69 71 GLN A N 1
ATOM 594 C CA . GLN A 1 71 ? 0.335 10.902 21.366 1.00 62.69 71 GLN A CA 1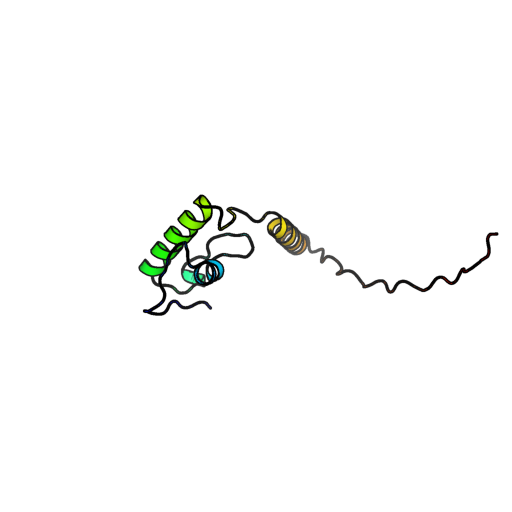
ATOM 595 C C . GLN A 1 71 ? 0.020 12.280 20.765 1.00 62.69 71 GLN A C 1
ATOM 597 O O . GLN A 1 71 ? 0.542 13.283 21.245 1.00 62.69 71 GLN A O 1
ATOM 602 N N . SER A 1 72 ? -0.864 12.368 19.766 1.00 62.06 72 SER A N 1
ATOM 603 C CA . SER A 1 72 ? -1.248 13.655 19.165 1.00 62.06 72 SER A CA 1
ATOM 604 C C . SER A 1 72 ? -1.958 14.587 20.149 1.00 62.06 72 SER A C 1
ATOM 606 O O . SER A 1 72 ? -1.636 15.772 20.193 1.00 62.06 72 SER A O 1
ATOM 608 N N . ILE A 1 73 ? -2.845 14.050 20.994 1.00 62.09 73 ILE A N 1
ATOM 609 C CA . ILE A 1 73 ? -3.541 14.817 22.031 1.00 62.09 73 ILE A CA 1
ATOM 610 C C . ILE A 1 73 ? -2.514 15.377 23.018 1.00 62.09 73 ILE A C 1
ATOM 612 O O . ILE A 1 73 ? -2.512 16.576 23.251 1.00 62.09 73 ILE A O 1
ATOM 616 N N . SER A 1 74 ? -1.562 14.560 23.488 1.00 60.16 74 SER A N 1
ATOM 617 C CA . SER A 1 74 ? -0.509 15.005 24.417 1.00 60.16 74 SER A CA 1
ATOM 618 C C . SER A 1 74 ? 0.417 16.101 23.867 1.00 60.16 74 SER A C 1
ATOM 620 O O . SER A 1 74 ? 0.909 16.934 24.628 1.00 60.16 74 SER A O 1
ATOM 622 N N . ILE A 1 75 ? 0.652 16.118 22.549 1.00 61.66 75 ILE A N 1
ATOM 623 C CA . ILE A 1 75 ? 1.446 17.158 21.877 1.00 61.66 75 ILE A CA 1
ATOM 624 C C . ILE A 1 75 ? 0.661 18.475 21.813 1.00 61.66 75 ILE A C 1
ATOM 626 O O . ILE A 1 75 ? 1.247 19.535 22.008 1.00 61.66 75 ILE A O 1
ATOM 630 N N . ILE A 1 76 ? -0.653 18.408 21.581 1.00 64.88 76 ILE A N 1
ATOM 631 C CA . ILE A 1 76 ? -1.537 19.580 21.486 1.00 64.88 76 ILE A CA 1
ATOM 632 C C . ILE A 1 76 ? -1.839 20.164 22.874 1.00 64.88 76 ILE A C 1
ATOM 634 O O . ILE A 1 76 ? -1.853 21.378 23.040 1.00 64.88 76 ILE A O 1
ATOM 638 N N . THR A 1 77 ? -2.047 19.316 23.884 1.00 62.84 77 THR A N 1
ATOM 639 C CA . THR A 1 77 ? -2.397 19.730 25.254 1.00 62.84 77 THR A CA 1
ATOM 640 C C . THR A 1 77 ? -1.179 20.005 26.143 1.00 62.84 77 THR A C 1
ATOM 642 O O . THR A 1 77 ? -1.343 20.316 27.319 1.00 62.84 77 THR A O 1
ATOM 645 N N . GLY A 1 78 ? 0.048 19.855 25.627 1.00 58.78 78 GLY A N 1
ATOM 646 C CA . GLY A 1 78 ? 1.298 20.085 26.370 1.00 58.78 78 GLY A CA 1
ATOM 647 C C . GLY A 1 78 ? 1.572 19.101 27.519 1.00 58.78 78 GLY A C 1
ATOM 648 O O . GLY A 1 78 ? 2.589 19.211 28.205 1.00 58.78 78 GLY A O 1
ATOM 649 N N . SER A 1 79 ? 0.706 18.111 27.740 1.00 59.28 79 SER A N 1
ATOM 650 C CA . SER A 1 79 ? 0.818 17.131 28.818 1.00 59.28 79 SER A CA 1
ATOM 651 C C . SER A 1 79 ? 1.562 15.882 28.341 1.00 59.28 79 SER A C 1
ATOM 653 O O . SER A 1 79 ? 0.970 14.912 27.880 1.00 59.28 79 SER A O 1
ATOM 655 N N . ARG A 1 80 ? 2.897 15.873 28.468 1.00 52.81 80 ARG A N 1
ATOM 656 C CA . ARG A 1 80 ? 3.705 14.662 28.224 1.00 52.81 80 ARG A CA 1
ATOM 657 C C . ARG A 1 80 ? 3.266 13.538 29.181 1.00 52.81 80 ARG A C 1
ATOM 659 O O . ARG A 1 80 ? 3.403 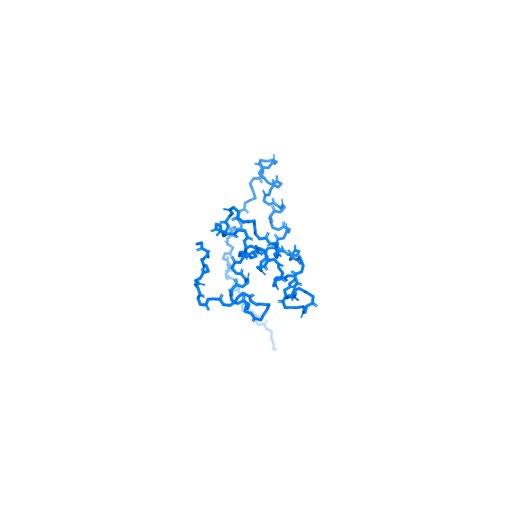13.716 30.394 1.00 52.81 80 ARG A O 1
ATOM 666 N N . PRO A 1 81 ? 2.814 12.365 28.697 1.00 51.78 81 PRO A N 1
ATOM 667 C CA . PRO A 1 81 ? 2.518 11.250 29.583 1.00 51.78 81 PRO A CA 1
ATOM 668 C C . PRO A 1 81 ? 3.832 10.737 30.179 1.00 51.78 81 PRO A C 1
ATOM 670 O O . PRO A 1 81 ? 4.790 10.435 29.460 1.00 51.78 81 PRO A O 1
ATOM 673 N N . ARG A 1 82 ? 3.899 10.658 31.512 1.00 48.84 82 ARG A N 1
ATOM 674 C CA . ARG A 1 82 ? 5.025 10.035 32.215 1.00 48.84 82 ARG A CA 1
ATOM 675 C C . ARG A 1 82 ? 5.119 8.575 31.767 1.00 48.84 82 ARG A C 1
ATOM 677 O O . ARG A 1 82 ? 4.242 7.784 32.091 1.00 48.84 82 ARG A O 1
ATOM 684 N N . LYS A 1 83 ? 6.180 8.212 31.034 1.00 48.00 83 LYS A N 1
ATOM 685 C CA . LYS A 1 83 ? 6.506 6.802 30.776 1.00 48.00 83 LYS A CA 1
ATOM 686 C C . LYS A 1 83 ? 6.609 6.074 32.118 1.00 48.00 83 LYS A C 1
ATOM 688 O O . LYS A 1 83 ? 7.332 6.527 33.006 1.00 48.00 83 LYS A O 1
ATOM 693 N N . ASN A 1 84 ? 5.866 4.975 32.228 1.00 43.50 84 ASN A N 1
ATOM 694 C CA . ASN A 1 84 ? 5.852 4.040 33.346 1.00 43.50 84 ASN A CA 1
ATOM 695 C C . ASN A 1 84 ? 7.260 3.833 33.915 1.00 43.50 84 ASN A C 1
ATOM 697 O O . ASN A 1 84 ? 8.139 3.300 33.236 1.00 43.50 84 ASN A O 1
ATOM 701 N N . ARG A 1 85 ? 7.466 4.242 35.171 1.00 45.16 85 ARG A N 1
ATOM 702 C CA . ARG A 1 85 ? 8.594 3.751 35.960 1.00 45.16 85 ARG A CA 1
ATOM 703 C C . ARG A 1 85 ? 8.333 2.272 36.204 1.00 45.16 85 ARG A C 1
ATOM 705 O O . ARG A 1 85 ? 7.266 1.909 36.693 1.00 45.16 85 ARG A O 1
ATOM 712 N N . HIS A 1 86 ? 9.287 1.437 35.824 1.00 42.34 86 HIS A N 1
ATOM 713 C CA . HIS A 1 86 ? 9.304 0.039 36.216 1.00 42.34 86 HIS A CA 1
ATOM 714 C C . HIS A 1 86 ? 9.232 -0.015 37.750 1.00 42.34 86 HIS A C 1
ATOM 716 O O . HIS A 1 86 ? 10.042 0.633 38.411 1.00 42.34 86 HIS A O 1
ATOM 722 N N . ILE A 1 87 ? 8.232 -0.700 38.305 1.00 44.28 87 ILE A N 1
ATOM 723 C CA . ILE A 1 87 ? 8.149 -0.986 39.740 1.00 44.28 87 ILE A CA 1
ATOM 724 C C . ILE A 1 87 ? 8.857 -2.332 39.926 1.00 44.28 87 ILE A C 1
ATOM 726 O O . ILE A 1 87 ? 8.315 -3.341 39.470 1.00 44.28 87 ILE A O 1
ATOM 730 N N . PRO A 1 88 ? 10.051 -2.399 40.543 1.00 40.62 88 PRO A N 1
ATOM 731 C CA . PRO A 1 88 ? 10.578 -3.669 41.017 1.00 40.62 88 PRO A CA 1
ATOM 732 C C . PRO A 1 88 ? 9.645 -4.140 42.134 1.00 40.62 88 PRO A C 1
ATOM 734 O O . PRO A 1 88 ? 9.424 -3.405 43.098 1.00 40.62 88 PRO A O 1
ATOM 737 N N . GLN A 1 89 ? 9.055 -5.328 42.000 1.00 44.62 89 GLN A N 1
ATOM 738 C CA . GLN A 1 89 ? 8.284 -5.912 43.094 1.00 44.62 89 GLN A CA 1
ATOM 739 C C . GLN A 1 89 ? 9.243 -6.187 44.255 1.00 44.62 89 GLN A C 1
ATOM 741 O O . GLN A 1 89 ? 10.140 -7.024 44.155 1.00 44.62 89 GLN A O 1
ATOM 746 N N . LEU A 1 90 ? 9.080 -5.423 45.335 1.00 41.41 90 LEU A N 1
ATOM 747 C CA . LEU A 1 90 ? 9.784 -5.613 46.592 1.00 41.41 90 LEU A CA 1
ATOM 748 C C . LEU A 1 90 ? 9.325 -6.953 47.179 1.00 41.41 90 LEU A C 1
ATOM 750 O O . LEU A 1 90 ? 8.135 -7.167 47.403 1.00 41.41 90 LEU A O 1
ATOM 754 N N . THR A 1 91 ? 10.267 -7.865 47.393 1.00 54.12 91 THR A N 1
ATOM 755 C CA . THR A 1 91 ? 10.033 -9.167 48.020 1.00 54.12 91 THR A CA 1
ATOM 756 C C . THR A 1 91 ? 9.329 -8.997 49.364 1.00 54.12 91 THR A C 1
ATOM 758 O O . THR A 1 91 ? 9.902 -8.395 50.275 1.00 54.12 91 THR A O 1
ATOM 761 N N . GLN A 1 92 ? 8.138 -9.575 49.526 1.00 43.91 92 GLN A N 1
ATOM 762 C CA . GLN A 1 92 ? 7.512 -9.711 50.837 1.00 43.91 92 GLN A CA 1
ATOM 763 C C . GLN A 1 92 ? 7.670 -11.153 51.317 1.00 43.91 92 GLN A C 1
ATOM 765 O O . GLN A 1 92 ? 6.977 -12.075 50.895 1.00 43.91 92 GLN A O 1
ATOM 770 N N . LYS A 1 93 ? 8.663 -11.328 52.192 1.00 49.31 93 LYS A N 1
ATOM 771 C CA . LYS A 1 93 ? 8.814 -12.487 53.063 1.00 49.31 93 LYS A CA 1
ATOM 772 C C . LYS A 1 93 ? 7.578 -12.587 53.955 1.00 49.31 93 LYS A C 1
ATOM 774 O O . LYS A 1 93 ? 7.427 -11.731 54.809 1.00 49.31 93 LYS A O 1
ATOM 779 N N . TYR A 1 94 ? 6.761 -13.621 53.790 1.00 35.06 94 TYR A N 1
ATOM 780 C CA . TYR A 1 94 ? 5.909 -14.190 54.842 1.00 35.06 94 TYR A CA 1
ATOM 781 C C . TYR A 1 94 ? 5.602 -15.643 54.468 1.00 35.06 94 TYR A C 1
ATOM 783 O O . TYR A 1 94 ? 4.554 -15.965 53.920 1.00 35.06 94 TYR A O 1
ATOM 791 N N . SER A 1 95 ? 6.559 -16.527 54.744 1.00 48.75 95 SER A N 1
ATOM 792 C CA . SER A 1 95 ? 6.248 -17.937 54.958 1.00 48.75 95 SER A CA 1
ATOM 793 C C . SER A 1 95 ? 5.870 -18.073 56.426 1.00 48.75 95 SER A C 1
ATOM 795 O O . SER A 1 95 ? 6.748 -18.149 57.282 1.00 48.75 95 SER A O 1
ATOM 797 N N . SER A 1 96 ? 4.571 -18.055 56.707 1.00 42.41 96 SER A N 1
ATOM 798 C CA . SER A 1 96 ? 4.029 -18.409 58.015 1.00 42.41 96 SER A CA 1
ATOM 799 C C . SER A 1 96 ? 2.981 -19.494 57.829 1.00 42.41 96 SER A C 1
ATOM 801 O O . SER A 1 96 ? 1.916 -19.242 57.272 1.00 42.41 96 SER A O 1
ATOM 803 N N . ASN A 1 97 ? 3.352 -20.686 58.297 1.00 43.22 97 ASN A N 1
ATOM 804 C CA . ASN A 1 97 ? 2.525 -21.739 58.874 1.00 43.22 97 ASN A CA 1
ATOM 805 C C . ASN A 1 97 ? 1.014 -21.660 58.646 1.00 43.22 97 ASN A C 1
ATOM 807 O O . ASN A 1 97 ? 0.332 -20.785 59.188 1.00 43.22 97 ASN A O 1
ATOM 811 N N . ARG A 1 98 ? 0.486 -22.723 58.038 1.00 40.12 98 ARG A N 1
ATOM 812 C CA . ARG A 1 98 ? -0.792 -23.294 58.454 1.00 40.12 98 ARG A CA 1
ATOM 813 C C . ARG A 1 98 ? -0.841 -24.789 58.111 1.00 40.12 98 ARG A C 1
ATOM 815 O O . ARG A 1 98 ? -0.774 -25.127 56.937 1.00 40.12 98 ARG A O 1
ATOM 822 N N . ASN A 1 99 ? -0.903 -25.568 59.197 1.00 43.78 99 ASN A N 1
ATOM 823 C CA . ASN A 1 99 ? -1.401 -26.934 59.424 1.00 43.78 99 ASN A CA 1
ATOM 824 C C . ASN A 1 99 ? -1.333 -27.957 58.293 1.00 43.78 99 ASN A C 1
ATOM 826 O O . ASN A 1 99 ? -2.147 -27.847 57.352 1.00 43.78 99 ASN A O 1
#

Foldseek 3Di:
DDDADPPRDLALVCCVNLVVQADPQRHGHDCVVVVDDPVVSVSSVVSSVVNVVVVVTPPGDVVVVVVVVVVVVCVVVVNDPPDDDDDDPDDDDDPDDDD

Secondary structure (DSSP, 8-state):
-----TT----TT-HHHHHTTB-TTSPBPPHHHHT--HHHHHHHHHHHHHHHHTTSS-S--HHHHHHHHHHHHHHHS----------------------

Organism: Brachypodium distachyon (NCBI:txid15368)

Radius of gyration: 22.78 Å; chains: 1; bounding box: 24×47×72 Å

Sequence (99 aa):
RPRIGPGDRIDYRNMSLINRFISEQGKILSRRINRLTLKQQRLITLAIKQARILSFLPFRNYENEKQFQAQSISIITGSRPRKNRHIPQLTQKYSSNRN

pLDDT: mean 77.27, std 19.81, range [35.06, 97.12]